Protein AF-A0A0A1UEY6-F1 (afdb_monomer_lite)

Organism: NCBI:txid370355

Foldseek 3Di:
DDDDDDDDDDDDDDDDDDDDDDDDDDDDDDDDDDDDDDPPPPVPPPDDPVVLVVLLVVCVVVVVSLVVLLVLCVDPDPVSNVSNVVSVVVSVVVVVVVVVVVVVVVVVVVVVVVVVVVVVD

pLDDT: mean 70.82, std 18.1, range [37.5, 95.0]

Radius of gyration: 39.44 Å; chains: 1; bounding box: 44×44×142 Å

Sequence (121 aa):
MAYTQVPVQMQTYAQPVQVVYQQPQMYTLQQQQMEVPQQQQAVKQNTSYFGTALLYFVGYIFPLIWMVQLFYIFSKDENTKLWGYRALSALLLYLVISFMTCYIVFQLDVEYCYTYLYSRN

Structure (mmCIF, N/CA/C/O backbone):
data_AF-A0A0A1UEY6-F1
#
_entry.id   AF-A0A0A1UEY6-F1
#
loop_
_atom_site.group_PDB
_atom_site.id
_atom_site.type_symbol
_atom_site.label_atom_id
_atom_site.label_alt_id
_atom_site.label_comp_id
_atom_site.label_asym_id
_atom_site.label_entity_id
_atom_site.label_seq_id
_atom_site.pdbx_PDB_ins_code
_atom_site.Cartn_x
_atom_site.Cartn_y
_atom_site.Cartn_z
_atom_site.occupancy
_atom_site.B_iso_or_equiv
_atom_site.auth_seq_id
_atom_site.auth_comp_id
_atom_site.auth_asym_id
_atom_site.auth_atom_id
_atom_site.pdbx_PDB_model_num
ATOM 1 N N . MET A 1 1 ? 18.091 22.184 102.664 1.00 48.72 1 MET A N 1
ATOM 2 C CA . MET A 1 1 ? 18.770 20.914 103.002 1.00 48.72 1 MET A CA 1
ATOM 3 C C . MET A 1 1 ? 18.053 19.835 102.196 1.00 48.72 1 MET A C 1
ATOM 5 O O . MET A 1 1 ? 16.932 19.501 102.529 1.00 48.72 1 MET A O 1
ATOM 9 N N . ALA A 1 2 ? 18.402 19.685 100.919 1.00 49.16 2 ALA A N 1
ATOM 10 C CA . ALA A 1 2 ? 19.391 18.728 100.411 1.00 49.16 2 ALA A CA 1
ATOM 11 C C . ALA A 1 2 ? 18.915 17.276 100.601 1.00 49.16 2 ALA A C 1
ATOM 13 O O . ALA A 1 2 ? 19.269 16.629 101.580 1.00 49.16 2 ALA A O 1
ATOM 14 N N . TYR A 1 3 ? 18.103 16.792 99.656 1.00 53.62 3 TYR A N 1
ATOM 15 C CA . TYR A 1 3 ? 17.869 15.362 99.472 1.00 53.62 3 TYR A CA 1
ATOM 16 C C . TYR A 1 3 ? 18.656 14.919 98.241 1.00 53.62 3 TYR A C 1
ATOM 18 O O . TYR A 1 3 ? 18.454 15.412 97.132 1.00 53.62 3 TYR A O 1
ATOM 26 N N . THR A 1 4 ? 19.617 14.049 98.512 1.00 66.50 4 THR A N 1
ATOM 27 C CA . THR A 1 4 ? 20.617 13.490 97.610 1.00 66.50 4 THR A CA 1
ATOM 28 C C . THR A 1 4 ? 19.983 12.439 96.701 1.00 66.50 4 THR A C 1
ATOM 30 O O . THR A 1 4 ? 19.339 11.509 97.182 1.00 66.50 4 THR A O 1
ATOM 33 N N . GLN A 1 5 ? 20.172 12.575 95.387 1.00 54.28 5 GLN A N 1
ATOM 34 C CA . GLN A 1 5 ? 19.806 11.558 94.400 1.00 54.28 5 GLN A CA 1
ATOM 35 C C . GLN A 1 5 ? 20.836 10.419 94.420 1.00 54.28 5 GLN A C 1
ATOM 37 O O . GLN A 1 5 ? 22.036 10.670 94.326 1.00 54.28 5 GLN A O 1
ATOM 42 N N . VAL A 1 6 ? 20.373 9.172 94.525 1.00 63.91 6 VAL A N 1
ATOM 43 C CA . VAL A 1 6 ? 21.201 7.962 94.394 1.00 63.91 6 VAL A CA 1
ATOM 44 C C . VAL A 1 6 ? 20.913 7.343 93.021 1.00 63.91 6 VAL A C 1
ATOM 46 O O . VAL A 1 6 ? 19.744 7.076 92.736 1.00 63.91 6 VAL A O 1
ATOM 49 N N . PRO A 1 7 ? 21.909 7.123 92.143 1.00 61.09 7 PRO A N 1
ATOM 50 C CA . PRO A 1 7 ? 21.657 6.507 90.846 1.00 61.09 7 PRO A CA 1
ATOM 51 C C . PRO A 1 7 ? 21.516 4.984 90.971 1.00 61.09 7 PRO A C 1
ATOM 53 O O . PRO A 1 7 ? 22.348 4.309 91.575 1.00 61.09 7 PRO A O 1
ATOM 56 N N . VAL A 1 8 ? 20.463 4.442 90.362 1.00 55.03 8 VAL A N 1
ATOM 57 C CA . VAL A 1 8 ? 20.230 3.000 90.222 1.00 55.03 8 VAL A CA 1
ATOM 58 C C . VAL A 1 8 ? 21.090 2.476 89.069 1.00 55.03 8 VAL A C 1
ATOM 60 O O . VAL A 1 8 ? 20.938 2.910 87.928 1.00 55.03 8 VAL A O 1
ATOM 63 N N . GLN A 1 9 ? 22.004 1.549 89.361 1.00 46.94 9 GLN A N 1
ATOM 64 C CA . GLN A 1 9 ? 22.762 0.810 88.350 1.00 46.94 9 GLN A CA 1
ATOM 65 C C . GLN A 1 9 ? 21.843 -0.189 87.640 1.00 46.94 9 GLN A C 1
ATOM 67 O O . GLN A 1 9 ? 21.256 -1.059 88.280 1.00 46.94 9 GLN A O 1
ATOM 72 N N . MET A 1 10 ? 21.744 -0.099 86.315 1.00 54.84 10 MET A N 1
ATOM 73 C CA . MET A 1 10 ? 21.111 -1.142 85.508 1.00 54.84 10 MET A CA 1
ATOM 74 C C . MET A 1 10 ? 22.164 -2.183 85.111 1.00 54.84 10 MET A C 1
ATOM 76 O O . MET A 1 10 ? 23.130 -1.867 84.419 1.00 54.84 10 MET A O 1
ATOM 80 N N . GLN A 1 11 ? 21.981 -3.426 85.559 1.00 52.06 11 GLN A N 1
ATOM 81 C CA . GLN A 1 11 ? 22.720 -4.589 85.067 1.00 52.06 11 GLN A CA 1
ATOM 82 C C . GLN A 1 11 ? 22.176 -4.998 83.694 1.00 52.06 11 GLN A C 1
ATOM 84 O O . GLN A 1 11 ? 21.045 -5.464 83.571 1.00 52.06 11 GLN A O 1
ATOM 89 N N . THR A 1 12 ? 22.998 -4.842 82.658 1.00 48.84 12 THR A N 1
ATOM 90 C CA . THR A 1 12 ? 22.725 -5.364 81.316 1.00 48.84 12 THR A CA 1
ATOM 91 C C . THR A 1 12 ? 23.068 -6.851 81.277 1.00 48.84 12 THR A C 1
ATOM 93 O O . THR A 1 12 ? 24.240 -7.222 81.303 1.00 48.84 12 THR A O 1
ATOM 96 N N . TYR A 1 13 ? 22.052 -7.707 81.188 1.00 52.22 13 TYR A N 1
ATOM 97 C CA . TYR A 1 13 ? 22.228 -9.124 80.875 1.00 52.22 13 TYR A CA 1
ATOM 98 C C . TYR A 1 13 ? 22.113 -9.321 79.359 1.00 52.22 13 TYR A C 1
ATOM 100 O O . TYR A 1 13 ? 21.077 -9.025 78.766 1.00 52.22 13 TYR A O 1
ATOM 108 N N . ALA A 1 14 ? 23.177 -9.816 78.725 1.00 52.44 14 ALA A N 1
ATOM 109 C CA . ALA A 1 14 ? 23.168 -10.221 77.322 1.00 52.44 14 ALA A CA 1
ATOM 110 C C . ALA A 1 14 ? 22.617 -11.653 77.199 1.00 52.44 14 ALA A C 1
ATOM 112 O O . ALA A 1 14 ? 23.167 -12.578 77.796 1.00 52.44 14 ALA A O 1
ATOM 113 N N . GLN A 1 15 ? 21.543 -11.844 76.430 1.00 46.66 15 GLN A N 1
ATOM 114 C CA . GLN A 1 15 ? 21.069 -13.175 76.033 1.00 46.66 15 GLN A CA 1
ATOM 115 C C . GLN A 1 15 ? 21.675 -13.586 74.678 1.00 46.66 15 GLN A C 1
ATOM 117 O O . GLN A 1 15 ? 21.849 -12.729 73.808 1.00 46.66 15 GLN A O 1
ATOM 122 N N . PRO A 1 16 ? 21.990 -14.878 74.467 1.00 52.59 16 PRO A N 1
ATOM 123 C CA . PRO A 1 16 ? 22.520 -15.360 73.198 1.00 52.59 16 PRO A CA 1
ATOM 124 C C . PRO A 1 16 ? 21.420 -15.513 72.138 1.00 52.59 16 PRO A C 1
ATOM 126 O O . PRO A 1 16 ? 20.353 -16.074 72.382 1.00 52.59 16 PRO A O 1
ATOM 129 N N . VAL A 1 17 ? 21.723 -15.031 70.935 1.00 51.72 17 VAL A N 1
ATOM 130 C CA . VAL A 1 17 ? 20.887 -15.120 69.734 1.00 51.72 17 VAL A CA 1
ATOM 131 C C . VAL A 1 17 ? 20.779 -16.578 69.280 1.00 51.72 17 VAL A C 1
ATOM 133 O O . VAL A 1 17 ? 21.791 -17.210 68.981 1.00 51.72 17 VAL A O 1
ATOM 136 N N . GLN A 1 18 ? 19.557 -17.109 69.184 1.00 42.47 18 GLN A N 1
ATOM 137 C CA . GLN A 1 18 ? 19.294 -18.363 68.478 1.00 42.47 18 GLN A CA 1
ATOM 138 C C . GLN A 1 18 ? 18.977 -18.075 67.010 1.00 42.47 18 GLN A C 1
ATOM 140 O O . GLN A 1 18 ? 18.053 -17.328 66.691 1.00 42.47 18 GLN A O 1
ATOM 145 N N . VAL A 1 19 ? 19.763 -18.670 66.114 1.00 55.53 19 VAL A N 1
ATOM 146 C CA . VAL A 1 19 ? 19.557 -18.594 64.666 1.00 55.53 19 VAL A CA 1
ATOM 147 C C . VAL A 1 19 ? 18.480 -19.610 64.287 1.00 55.53 19 VAL A C 1
ATOM 149 O O . VAL A 1 19 ? 18.713 -20.816 64.323 1.00 55.53 19 VAL A O 1
ATOM 152 N N . VAL A 1 20 ? 17.289 -19.120 63.948 1.00 46.25 20 VAL A N 1
ATOM 153 C CA . VAL A 1 20 ? 16.192 -19.931 63.405 1.00 46.25 20 VAL A CA 1
ATOM 154 C C . VAL A 1 20 ? 16.371 -20.016 61.890 1.00 46.25 20 VAL A C 1
ATOM 156 O O . VAL A 1 20 ? 16.349 -18.999 61.200 1.00 46.25 20 VAL A O 1
ATOM 159 N N . TYR A 1 21 ? 16.554 -21.227 61.362 1.00 50.34 21 TYR A N 1
ATOM 160 C CA . TYR A 1 21 ? 16.542 -21.469 59.920 1.00 50.34 21 TYR A CA 1
ATOM 161 C C . TYR A 1 21 ? 15.123 -21.256 59.381 1.00 50.34 21 TYR A C 1
ATOM 163 O O . TYR A 1 21 ? 14.204 -22.009 59.701 1.00 50.34 21 TYR A O 1
ATOM 171 N N . GLN A 1 22 ? 14.944 -20.227 58.556 1.00 48.22 22 GLN A N 1
ATOM 172 C CA . GLN A 1 22 ? 13.690 -19.952 57.867 1.00 48.22 22 GLN A CA 1
ATOM 173 C C . GLN A 1 22 ? 13.591 -20.859 56.631 1.00 48.22 22 GLN A C 1
ATOM 175 O O . GLN A 1 22 ? 14.283 -20.657 55.635 1.00 48.22 22 GLN A O 1
ATOM 180 N N . GLN A 1 23 ? 12.748 -21.891 56.701 1.00 52.03 23 GLN A N 1
ATOM 181 C CA . GLN A 1 23 ? 12.333 -22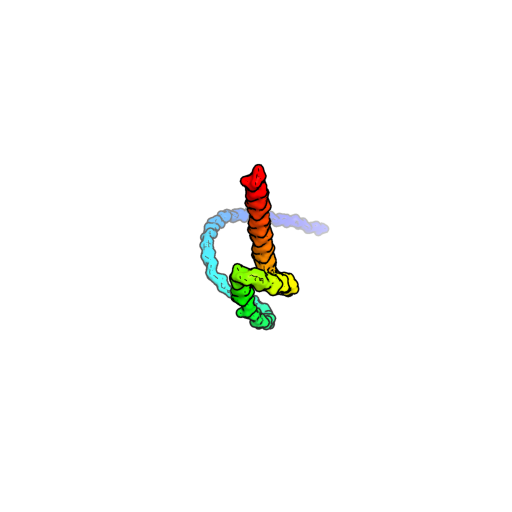.653 55.521 1.00 52.03 23 GLN A CA 1
ATOM 182 C C . GLN A 1 23 ? 11.443 -21.769 54.625 1.00 52.03 23 GLN A C 1
ATOM 184 O O . GLN A 1 23 ? 10.543 -21.107 55.151 1.00 52.03 23 GLN A O 1
ATOM 189 N N . PRO A 1 24 ? 11.627 -21.762 53.291 1.00 51.47 24 PRO A N 1
ATOM 190 C CA . PRO A 1 24 ? 10.718 -21.067 52.386 1.00 51.47 24 PRO A CA 1
ATOM 191 C C . PRO A 1 24 ? 9.341 -21.737 52.424 1.00 51.47 24 PRO A C 1
ATOM 193 O O . PRO A 1 24 ? 9.182 -22.891 52.027 1.00 51.47 24 PRO A O 1
ATOM 196 N N . GLN A 1 25 ? 8.345 -21.014 52.930 1.00 45.81 25 GLN A N 1
ATOM 197 C CA . GLN A 1 25 ? 6.955 -21.450 52.927 1.00 45.81 25 GLN A CA 1
ATOM 198 C C . GLN A 1 25 ? 6.379 -21.260 51.520 1.00 45.81 25 GLN A C 1
ATOM 200 O O . GLN A 1 25 ? 6.460 -20.174 50.946 1.00 45.81 25 GLN A O 1
ATOM 205 N N . MET A 1 26 ? 5.808 -22.331 50.961 1.00 37.50 26 MET A N 1
ATOM 206 C CA . MET A 1 26 ? 4.981 -22.258 49.760 1.00 37.50 26 MET A CA 1
ATOM 207 C C . MET A 1 26 ? 3.792 -21.332 50.022 1.00 37.50 26 MET A C 1
ATOM 209 O O . MET A 1 26 ? 2.982 -21.589 50.910 1.00 37.50 26 MET A O 1
ATOM 213 N N . TYR A 1 27 ? 3.678 -20.265 49.236 1.00 51.72 27 TYR A N 1
ATOM 214 C CA . TYR A 1 27 ? 2.520 -19.385 49.281 1.00 51.72 27 TYR A CA 1
ATOM 215 C C . TYR A 1 27 ? 1.345 -20.032 48.551 1.00 51.72 27 TYR A C 1
ATOM 217 O O . TYR A 1 27 ? 1.309 -20.100 47.324 1.00 51.72 27 TYR A O 1
ATOM 225 N N . THR A 1 28 ? 0.348 -20.434 49.328 1.00 47.41 28 THR A N 1
ATOM 226 C CA . THR A 1 28 ? -1.035 -20.586 48.877 1.00 47.41 28 THR A CA 1
ATOM 227 C C . THR A 1 28 ? -1.939 -19.916 49.906 1.00 47.41 28 THR A C 1
ATOM 229 O O . THR A 1 28 ? -2.089 -20.467 50.988 1.00 47.41 28 THR A O 1
ATOM 232 N N . LEU A 1 29 ? -2.507 -18.743 49.595 1.00 44.88 29 LEU A N 1
ATOM 233 C CA . LEU A 1 29 ? -3.813 -18.242 50.082 1.00 44.88 29 LEU A CA 1
ATOM 234 C C . LEU A 1 29 ? -4.067 -16.848 49.464 1.00 44.88 29 LEU A C 1
ATOM 236 O O . LEU A 1 29 ? -3.206 -15.981 49.547 1.00 44.88 29 LEU A O 1
ATOM 240 N N . GLN A 1 30 ? -5.069 -16.642 48.606 1.00 40.12 30 GLN A N 1
ATOM 241 C CA . GLN A 1 30 ? -6.521 -16.511 48.829 1.00 40.12 30 GLN A CA 1
ATOM 242 C C . GLN A 1 30 ? -6.959 -15.147 49.415 1.00 40.12 30 GLN A C 1
ATOM 244 O O . GLN A 1 30 ? -6.703 -14.832 50.567 1.00 40.12 30 GLN A O 1
ATOM 249 N N . GLN A 1 31 ? -7.665 -14.398 48.554 1.00 48.66 31 GLN A N 1
ATOM 250 C CA . GLN A 1 31 ? -8.713 -13.394 48.799 1.00 48.66 31 GLN A CA 1
ATOM 251 C C . GLN A 1 31 ? -8.464 -12.284 49.831 1.00 48.66 31 GLN A C 1
ATOM 253 O O . GLN A 1 31 ? -8.752 -12.425 51.014 1.00 48.66 31 GLN A O 1
ATOM 258 N N . GLN A 1 32 ? -8.151 -11.093 49.314 1.00 43.59 32 GLN A N 1
ATOM 259 C CA . GLN A 1 32 ? -8.567 -9.845 49.945 1.00 43.59 32 GLN A CA 1
ATOM 260 C C . GLN A 1 32 ? -9.527 -9.120 49.000 1.00 43.59 32 GLN A C 1
ATOM 262 O O . GLN A 1 32 ? -9.151 -8.541 47.983 1.00 43.59 32 GLN A O 1
ATOM 267 N N . GLN A 1 33 ? -10.805 -9.263 49.333 1.00 47.38 33 GLN A N 1
ATOM 268 C CA . GLN A 1 33 ? -11.934 -8.542 48.775 1.00 47.38 33 GLN A CA 1
ATOM 269 C C . GLN A 1 33 ? -11.750 -7.053 49.093 1.00 47.38 33 GLN A C 1
ATOM 271 O O . GLN A 1 33 ? -11.931 -6.629 50.231 1.00 47.38 33 GLN A O 1
ATOM 276 N N . MET A 1 34 ? -11.352 -6.27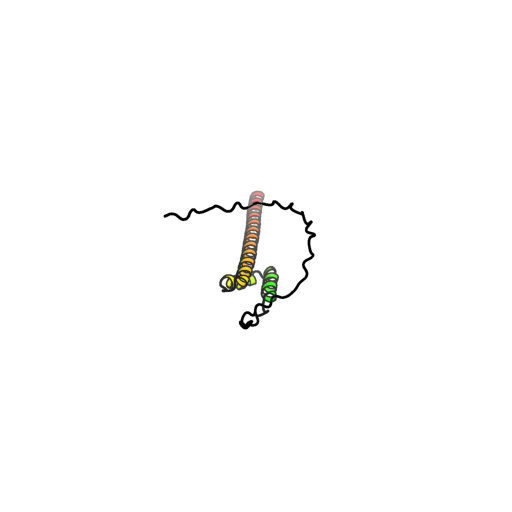2 48.089 1.00 51.12 34 MET A N 1
ATOM 277 C CA . MET A 1 34 ? -11.478 -4.819 48.115 1.00 51.12 34 MET A CA 1
ATOM 278 C C . MET A 1 34 ? -12.637 -4.454 47.194 1.00 51.12 34 MET A C 1
ATOM 280 O O . MET A 1 34 ? -12.561 -4.570 45.972 1.00 51.12 34 MET A O 1
ATOM 284 N N . GLU A 1 35 ? -13.744 -4.105 47.833 1.00 51.31 35 GLU A N 1
ATOM 285 C CA . GLU A 1 35 ? -14.962 -3.592 47.232 1.00 51.31 35 GLU A CA 1
ATOM 286 C C . GLU A 1 35 ? -14.644 -2.252 46.554 1.00 51.31 35 GLU A C 1
ATOM 288 O O . GLU A 1 35 ? -14.389 -1.247 47.214 1.00 51.31 35 GLU A O 1
ATOM 293 N N . VAL A 1 36 ? -14.595 -2.255 45.220 1.00 49.25 36 VAL A N 1
ATOM 294 C CA . VAL A 1 36 ? -14.555 -1.038 44.404 1.00 49.25 36 VAL A CA 1
ATOM 295 C C . VAL A 1 36 ? -15.921 -0.917 43.735 1.00 49.25 36 VAL A C 1
ATOM 297 O O . VAL A 1 36 ? -16.391 -1.900 43.152 1.00 49.25 36 VAL A O 1
ATOM 300 N N . PRO A 1 37 ? -16.588 0.246 43.837 1.00 42.66 37 PRO A N 1
ATOM 301 C CA . PRO A 1 37 ? -17.934 0.425 43.332 1.00 42.66 37 PRO A CA 1
ATOM 302 C C . PRO A 1 37 ? -17.997 0.098 41.845 1.00 42.66 37 PRO A C 1
ATOM 304 O O . PRO A 1 37 ? -17.144 0.492 41.050 1.00 42.66 37 PRO A O 1
ATOM 307 N N . GLN A 1 38 ? -19.055 -0.635 41.526 1.00 47.97 38 GLN A N 1
ATOM 308 C CA . GLN A 1 38 ? -19.587 -0.987 40.224 1.00 47.97 38 GLN A CA 1
ATOM 309 C C . GLN A 1 38 ? -19.603 0.225 39.269 1.00 47.97 38 GLN A C 1
ATOM 311 O O . GLN A 1 38 ? -20.641 0.837 39.030 1.00 47.97 38 GLN A O 1
ATOM 316 N N . GLN A 1 39 ? -18.463 0.574 38.672 1.00 45.97 39 GLN A N 1
ATOM 317 C CA . GLN A 1 39 ? -18.487 1.233 37.377 1.00 45.97 39 GLN A CA 1
ATOM 318 C C . GLN A 1 39 ? -18.953 0.162 36.416 1.00 45.97 39 GLN A C 1
ATOM 320 O O . GLN A 1 39 ? -18.232 -0.800 36.155 1.00 45.97 39 GLN A O 1
ATOM 325 N N . GLN A 1 40 ? -20.204 0.308 35.982 1.00 48.88 40 GLN A N 1
ATOM 326 C CA . GLN A 1 40 ? -20.774 -0.393 34.847 1.00 48.88 40 GLN A CA 1
ATOM 327 C C . GLN A 1 40 ? -19.651 -0.688 33.858 1.00 48.88 40 GLN A C 1
ATOM 329 O O . GLN A 1 40 ? -19.111 0.217 33.219 1.00 48.88 40 GLN A O 1
ATOM 334 N N . GLN A 1 41 ? -19.284 -1.967 33.758 1.00 47.22 41 GLN A N 1
ATOM 335 C CA . GLN A 1 41 ? -18.727 -2.491 32.532 1.00 47.22 41 GLN A CA 1
ATOM 336 C C . GLN A 1 41 ? -19.779 -2.161 31.480 1.00 47.22 41 GLN A C 1
ATOM 338 O O . GLN A 1 41 ? -20.713 -2.925 31.245 1.00 47.22 41 GLN A O 1
ATOM 343 N N . ALA A 1 42 ? -19.651 -0.981 30.870 1.00 49.62 42 ALA A N 1
ATOM 344 C CA . ALA A 1 42 ? -20.048 -0.801 29.499 1.00 49.62 42 ALA A CA 1
ATOM 345 C C . ALA A 1 42 ? -19.402 -1.990 28.810 1.00 49.62 42 ALA A C 1
ATOM 347 O O . ALA A 1 42 ? -18.173 -2.094 28.797 1.00 49.62 42 ALA A O 1
ATOM 348 N N . VAL A 1 43 ? -20.242 -2.950 28.429 1.00 48.12 43 VAL A N 1
ATOM 349 C CA . VAL A 1 43 ? -19.895 -4.132 27.657 1.00 48.12 43 VAL A CA 1
ATOM 350 C C . VAL A 1 43 ? -18.880 -3.657 26.633 1.00 48.12 43 VAL A C 1
ATOM 352 O O . VAL A 1 43 ? -19.239 -2.948 25.695 1.00 48.12 43 VAL A O 1
ATOM 355 N N . LYS A 1 44 ? -17.591 -3.912 26.901 1.00 45.69 44 LYS A N 1
ATOM 356 C CA . LYS A 1 44 ? -16.506 -3.430 26.059 1.00 45.69 44 LYS A CA 1
ATOM 357 C C . LYS A 1 44 ? -16.681 -4.250 24.805 1.00 45.69 44 LYS A C 1
ATOM 359 O O . LYS A 1 44 ? -16.397 -5.445 24.807 1.00 45.69 44 LYS A O 1
ATOM 364 N N . GLN A 1 45 ? -17.328 -3.615 23.836 1.00 45.03 45 GLN A N 1
ATOM 365 C CA . GLN A 1 45 ? -17.818 -4.177 22.597 1.00 45.03 45 GLN A CA 1
ATOM 366 C C . GLN A 1 45 ? -16.761 -5.144 22.076 1.00 45.03 45 GLN A C 1
ATOM 368 O O . GLN A 1 45 ? -15.681 -4.743 21.644 1.00 45.03 45 GLN A O 1
ATOM 373 N N . ASN A 1 46 ? -17.049 -6.437 22.188 1.00 47.38 46 ASN A N 1
ATOM 374 C CA . ASN A 1 46 ? -16.199 -7.509 21.692 1.00 47.38 46 ASN A CA 1
ATOM 375 C C . ASN A 1 46 ? -16.382 -7.599 20.168 1.00 47.38 46 ASN A C 1
ATOM 377 O O . ASN A 1 46 ? -16.719 -8.637 19.607 1.00 47.38 46 ASN A O 1
ATOM 381 N N . THR A 1 47 ? -16.288 -6.451 19.500 1.00 51.41 47 THR A N 1
ATOM 382 C CA . THR A 1 47 ? -16.669 -6.258 18.110 1.00 51.41 47 THR A CA 1
ATOM 383 C C . THR A 1 47 ? -15.541 -5.536 17.398 1.00 51.41 47 THR A C 1
ATOM 385 O O . THR A 1 47 ? -15.214 -4.398 17.716 1.00 51.41 47 THR A O 1
ATOM 388 N N . SER A 1 48 ? -15.010 -6.213 16.380 1.00 56.09 48 SER A N 1
ATOM 389 C CA . SER A 1 48 ? -14.209 -5.649 15.288 1.00 56.09 48 SER A CA 1
ATOM 390 C C . SER A 1 48 ? -12.676 -5.672 15.383 1.00 56.09 48 SER A C 1
ATOM 392 O O . SER A 1 48 ? -12.021 -4.958 14.632 1.00 56.09 48 SER A O 1
ATOM 394 N N . TYR A 1 49 ? -12.056 -6.555 16.173 1.00 64.38 49 TYR A N 1
ATOM 395 C CA . TYR A 1 49 ? -10.638 -6.895 15.922 1.00 64.38 49 TYR A CA 1
ATOM 396 C C . TYR A 1 49 ? -10.493 -7.863 14.743 1.00 64.38 49 TYR A C 1
ATOM 398 O O . TYR A 1 49 ? -9.628 -7.685 13.889 1.00 64.38 49 TYR A O 1
ATOM 406 N N . PHE A 1 50 ? -11.392 -8.848 14.656 1.00 77.81 50 PHE A N 1
ATOM 407 C CA . PHE A 1 50 ? -11.408 -9.813 13.558 1.00 77.81 50 PHE A CA 1
ATOM 408 C C . PHE A 1 50 ? -11.695 -9.141 12.209 1.00 77.81 50 PHE A C 1
ATOM 410 O O . PHE A 1 50 ? -11.012 -9.421 11.232 1.00 77.81 50 PHE A O 1
ATOM 417 N N . GLY A 1 51 ? -12.644 -8.197 12.168 1.00 78.38 51 GLY A N 1
ATOM 418 C CA . GLY A 1 51 ? -12.981 -7.454 10.949 1.00 78.38 51 GLY A CA 1
ATOM 419 C C . GLY A 1 51 ? -11.805 -6.637 10.410 1.00 78.38 51 GLY A C 1
ATOM 420 O O . GLY A 1 51 ? -11.479 -6.735 9.232 1.00 78.38 51 GLY A O 1
ATOM 421 N N . THR A 1 52 ? -11.109 -5.896 11.275 1.00 75.62 52 THR A N 1
ATOM 422 C CA . THR A 1 52 ? -9.941 -5.093 10.877 1.00 75.62 52 THR A CA 1
ATOM 423 C C . THR A 1 52 ? -8.766 -5.966 10.433 1.00 75.62 52 THR A C 1
ATOM 425 O O . THR A 1 52 ? -8.120 -5.659 9.432 1.00 75.62 52 THR A O 1
ATOM 428 N N . ALA A 1 53 ? -8.523 -7.089 11.118 1.00 79.00 53 ALA A N 1
ATOM 429 C CA . ALA A 1 53 ? -7.501 -8.055 10.719 1.00 79.00 53 ALA A CA 1
ATOM 430 C C . ALA A 1 53 ? -7.822 -8.716 9.367 1.00 79.00 53 ALA A C 1
ATOM 432 O O . ALA A 1 53 ? -6.940 -8.847 8.519 1.00 79.00 53 ALA A O 1
ATOM 433 N N . LEU A 1 54 ? -9.087 -9.082 9.137 1.00 82.19 54 LEU A N 1
ATOM 434 C CA . LEU A 1 54 ? -9.542 -9.659 7.873 1.00 82.19 54 LEU A CA 1
ATOM 435 C C . LEU A 1 54 ? -9.419 -8.646 6.729 1.00 82.19 54 LEU A C 1
ATOM 437 O O . LEU A 1 54 ? -8.865 -8.973 5.686 1.00 82.19 54 LEU A O 1
ATOM 441 N N . LEU A 1 55 ? -9.845 -7.398 6.940 1.00 80.94 55 LEU A N 1
ATOM 442 C CA . LEU A 1 55 ? -9.677 -6.319 5.961 1.00 80.94 55 LEU A CA 1
ATOM 443 C C . LEU A 1 55 ? -8.196 -6.063 5.636 1.00 80.94 55 LEU A C 1
ATOM 445 O O . LEU A 1 55 ? -7.866 -5.793 4.486 1.00 80.94 55 LEU A O 1
ATOM 449 N N . TYR A 1 56 ? -7.299 -6.188 6.621 1.00 80.88 56 TYR A N 1
ATOM 450 C CA . TYR A 1 56 ? -5.857 -6.075 6.391 1.00 80.88 56 TYR A CA 1
ATOM 451 C C . TYR A 1 56 ? -5.331 -7.221 5.510 1.00 80.88 56 TYR A C 1
ATOM 453 O O . TYR A 1 56 ? -4.561 -6.967 4.587 1.00 80.88 56 TYR A O 1
ATOM 461 N N . PHE A 1 57 ? -5.794 -8.457 5.739 1.00 82.06 57 PHE A N 1
ATOM 462 C CA . PHE A 1 57 ? -5.469 -9.617 4.898 1.00 82.06 57 PHE A CA 1
ATOM 463 C C . PHE A 1 57 ? -5.998 -9.475 3.468 1.00 82.06 57 PHE A C 1
ATOM 465 O O . PHE A 1 57 ? -5.263 -9.712 2.512 1.00 82.06 57 PHE A O 1
ATOM 472 N N . VAL A 1 58 ? -7.252 -9.044 3.307 1.00 84.12 58 VAL A N 1
ATOM 473 C CA . VAL A 1 58 ? -7.846 -8.791 1.983 1.00 84.12 58 VAL A CA 1
ATOM 474 C C . VAL A 1 58 ? -7.115 -7.647 1.266 1.00 84.12 58 VAL A C 1
ATOM 476 O O . VAL A 1 58 ? -7.009 -7.663 0.040 1.00 84.12 58 VAL A O 1
ATOM 479 N N . GLY A 1 59 ? -6.526 -6.709 2.013 1.00 77.94 59 GLY A N 1
ATOM 480 C CA . GLY A 1 59 ? -5.680 -5.642 1.479 1.00 77.94 59 GLY A CA 1
ATOM 481 C C . GLY A 1 59 ? -4.468 -6.125 0.673 1.00 77.94 59 GLY A C 1
ATOM 482 O O . GLY A 1 59 ? -4.039 -5.419 -0.231 1.00 77.94 59 GLY A O 1
ATOM 483 N N . TYR A 1 60 ? -3.971 -7.348 0.894 1.00 79.44 60 TYR A N 1
ATOM 484 C CA . TYR A 1 60 ? -2.915 -7.923 0.046 1.00 79.44 60 TYR A CA 1
ATOM 485 C C . TYR A 1 60 ? -3.396 -8.289 -1.363 1.00 79.44 60 TYR A C 1
ATOM 487 O O . TYR A 1 60 ? -2.597 -8.306 -2.294 1.00 79.44 60 TYR A O 1
ATOM 495 N N . ILE A 1 61 ? -4.689 -8.584 -1.525 1.00 80.81 61 ILE A N 1
ATOM 496 C CA . ILE A 1 61 ? -5.313 -8.859 -2.827 1.00 80.81 61 ILE A CA 1
ATOM 497 C C . ILE A 1 61 ? -5.758 -7.539 -3.469 1.00 80.81 61 ILE A C 1
ATOM 499 O O . ILE A 1 61 ? -5.572 -7.325 -4.664 1.00 80.81 61 ILE A O 1
ATOM 503 N N . PHE A 1 62 ? -6.322 -6.637 -2.660 1.00 83.88 62 PHE A N 1
ATOM 504 C CA . PHE A 1 62 ? -6.815 -5.331 -3.087 1.00 83.88 62 PHE A CA 1
ATOM 505 C C . PHE A 1 62 ? -6.165 -4.211 -2.261 1.00 83.88 62 PHE A C 1
ATOM 507 O O . PHE A 1 62 ? -6.755 -3.764 -1.272 1.00 83.88 62 PHE A O 1
ATOM 514 N N . PRO A 1 63 ? -4.997 -3.687 -2.679 1.00 76.69 63 PRO A N 1
ATOM 515 C CA . PRO A 1 63 ? -4.256 -2.668 -1.922 1.00 76.69 63 PRO A CA 1
ATOM 516 C C . PRO A 1 63 ? -5.035 -1.360 -1.705 1.00 76.69 63 PRO A C 1
ATOM 518 O O . PRO A 1 63 ? -4.740 -0.603 -0.782 1.00 76.69 63 PRO A O 1
ATOM 521 N N . LEU A 1 64 ? -6.094 -1.114 -2.488 1.00 79.44 64 LEU A N 1
ATOM 522 C CA . LEU A 1 64 ? -7.020 0.008 -2.293 1.00 79.44 64 LEU A CA 1
ATOM 523 C C . LEU A 1 64 ? -7.768 -0.048 -0.950 1.00 79.44 64 LEU A C 1
ATOM 525 O O . LEU A 1 64 ? -8.149 0.995 -0.424 1.00 79.44 64 LEU A O 1
ATOM 529 N N . ILE A 1 65 ? -7.951 -1.230 -0.355 1.00 83.75 65 ILE A N 1
ATOM 530 C CA . ILE A 1 65 ? -8.625 -1.376 0.946 1.00 83.75 65 ILE A CA 1
ATOM 531 C C . ILE A 1 65 ? -7.801 -0.746 2.076 1.00 83.75 65 ILE A C 1
ATOM 533 O O . ILE A 1 65 ? -8.376 -0.193 3.018 1.00 83.75 65 ILE A O 1
ATOM 537 N N . TRP A 1 66 ? -6.468 -0.737 1.969 1.00 82.88 66 TRP A N 1
ATOM 538 C CA . TRP A 1 66 ? -5.618 -0.064 2.953 1.00 82.88 66 TRP A CA 1
ATOM 539 C C . TRP A 1 66 ? -5.865 1.451 2.994 1.00 82.88 66 TRP A C 1
ATOM 541 O O . TRP A 1 66 ? -5.759 2.033 4.069 1.00 82.88 66 TRP A O 1
ATOM 551 N N . MET A 1 67 ? -6.316 2.082 1.898 1.00 81.44 67 MET A N 1
ATOM 552 C CA . MET A 1 67 ? -6.697 3.507 1.892 1.00 81.44 67 MET A CA 1
ATOM 553 C C . MET A 1 67 ? -7.883 3.798 2.817 1.00 81.44 67 MET A C 1
ATOM 555 O O . MET A 1 67 ? -7.919 4.837 3.470 1.00 81.44 67 MET A O 1
ATOM 559 N N . VAL A 1 68 ? -8.837 2.870 2.926 1.00 79.94 68 VAL A N 1
ATOM 560 C CA . VAL A 1 68 ? -9.964 2.997 3.864 1.00 79.94 68 VAL A CA 1
ATOM 561 C C . VAL A 1 68 ? -9.479 2.819 5.308 1.00 79.94 68 VAL A C 1
ATOM 563 O O . VAL A 1 68 ? -9.927 3.528 6.206 1.00 79.94 68 VAL A O 1
ATOM 566 N N . GLN A 1 69 ? -8.502 1.935 5.534 1.00 80.50 69 GLN A N 1
ATOM 567 C CA . GLN A 1 69 ? -7.897 1.726 6.855 1.00 80.50 69 GLN A CA 1
ATOM 568 C C . GLN A 1 69 ? -7.014 2.890 7.318 1.00 80.50 69 GLN A C 1
ATOM 570 O O . GLN A 1 69 ? -6.838 3.069 8.521 1.00 80.50 69 GLN A O 1
ATOM 575 N N . LEU A 1 70 ? -6.507 3.730 6.411 1.00 81.25 70 LEU A N 1
ATOM 576 C CA . LEU A 1 70 ? -5.771 4.944 6.784 1.00 81.25 70 LEU A CA 1
ATOM 577 C C . LEU A 1 70 ? -6.623 5.915 7.609 1.00 81.25 70 LEU A C 1
ATOM 579 O O . LEU A 1 70 ? -6.099 6.588 8.497 1.00 81.25 70 LEU A O 1
ATOM 583 N N . PHE A 1 71 ? -7.942 5.945 7.401 1.00 80.38 71 PHE A N 1
ATOM 584 C CA . PHE A 1 71 ? -8.837 6.782 8.204 1.00 80.38 71 PHE A CA 1
ATOM 585 C C . PHE A 1 71 ? -8.886 6.355 9.680 1.00 80.38 71 PHE A C 1
ATOM 587 O O . PHE A 1 71 ? -9.185 7.176 10.551 1.00 80.38 71 PHE A O 1
ATOM 59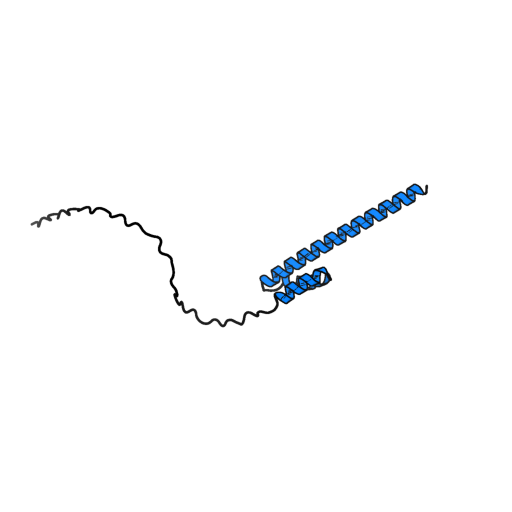4 N N . TYR A 1 72 ? -8.506 5.113 9.999 1.00 78.94 72 TYR A N 1
ATOM 595 C CA . TYR A 1 72 ? -8.405 4.629 11.377 1.00 78.94 72 TYR A CA 1
ATOM 596 C C . TYR A 1 72 ? -7.280 5.300 12.179 1.00 78.94 72 TYR A C 1
ATOM 598 O O . TYR A 1 72 ? -7.339 5.304 13.407 1.00 78.94 72 TYR A O 1
ATOM 606 N N . ILE A 1 73 ? -6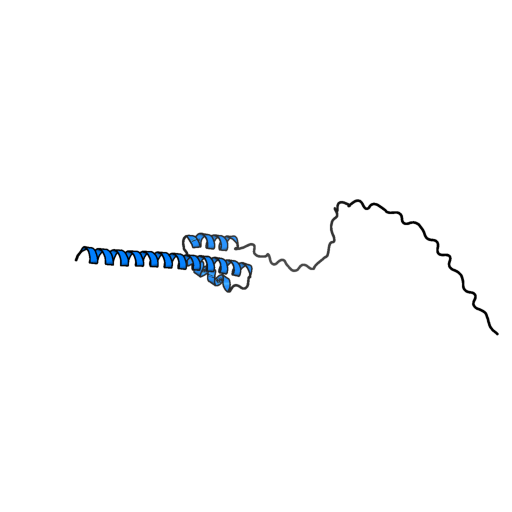.321 5.966 11.524 1.00 77.50 73 ILE A N 1
ATOM 607 C CA . ILE A 1 73 ? -5.277 6.769 12.191 1.00 77.50 73 ILE A CA 1
ATOM 608 C C . ILE A 1 73 ? -5.887 7.971 12.936 1.00 77.50 73 ILE A C 1
ATOM 610 O O . ILE A 1 73 ? -5.381 8.390 13.978 1.00 77.50 73 ILE A O 1
ATOM 614 N N . PHE A 1 74 ? -7.016 8.494 12.451 1.00 80.81 74 PHE A N 1
ATOM 615 C CA . PHE A 1 74 ? -7.728 9.607 13.085 1.00 80.81 74 PHE A CA 1
ATOM 616 C C . PHE A 1 74 ? -8.718 9.159 14.170 1.00 80.81 74 PHE A C 1
ATOM 618 O O . PHE A 1 74 ? -9.354 9.998 14.808 1.00 80.81 74 PHE A O 1
ATOM 625 N N . SER A 1 75 ? -8.860 7.850 14.406 1.00 77.56 75 SER A N 1
ATOM 626 C CA . SER A 1 75 ? -9.743 7.335 15.457 1.00 77.56 75 SER A CA 1
ATOM 627 C C . SER A 1 75 ? -9.207 7.673 16.848 1.00 77.56 75 SER A C 1
ATOM 629 O O . SER A 1 75 ? -8.001 7.763 17.049 1.00 77.56 75 SER A O 1
ATOM 631 N N . LYS A 1 76 ? -10.095 7.857 17.832 1.00 73.06 76 LYS A N 1
ATOM 632 C CA . LYS A 1 76 ? -9.700 8.159 19.222 1.00 73.06 76 LYS A CA 1
ATOM 633 C C . LYS A 1 76 ? -9.078 6.960 19.949 1.00 73.06 76 LYS A C 1
ATOM 635 O O . LYS A 1 76 ? -8.299 7.167 20.871 1.00 73.06 76 LYS A O 1
ATOM 640 N N . ASP A 1 77 ? -9.369 5.740 19.503 1.00 82.69 77 ASP A N 1
ATOM 641 C CA . ASP A 1 77 ? -8.863 4.511 20.114 1.00 82.69 77 ASP A CA 1
ATOM 642 C C . ASP A 1 77 ? -7.428 4.190 19.679 1.00 82.69 77 ASP A C 1
ATOM 644 O O . ASP A 1 77 ? -7.149 3.998 18.493 1.00 82.69 77 ASP A O 1
ATOM 648 N N . GLU A 1 78 ? -6.520 4.052 20.646 1.00 80.88 78 GLU A N 1
ATOM 649 C CA . GLU A 1 78 ? -5.100 3.753 20.402 1.00 80.88 78 GLU A CA 1
ATOM 650 C C . GLU A 1 78 ? -4.888 2.431 19.650 1.00 80.88 78 GLU A C 1
ATOM 652 O O . GLU A 1 78 ? -4.076 2.356 18.726 1.00 80.88 78 GLU A O 1
ATOM 657 N N . ASN A 1 79 ? -5.676 1.401 19.975 1.00 79.69 79 ASN A N 1
ATOM 658 C CA . ASN A 1 79 ? -5.614 0.112 19.284 1.00 79.69 79 ASN A CA 1
ATOM 659 C C . ASN A 1 79 ? -5.993 0.244 17.803 1.00 79.69 79 ASN A C 1
ATOM 661 O O . ASN A 1 79 ? -5.351 -0.354 16.943 1.00 79.69 79 ASN A O 1
ATOM 665 N N . THR A 1 80 ? -7.011 1.046 17.496 1.00 79.31 80 THR A N 1
ATOM 666 C CA . THR A 1 80 ? -7.4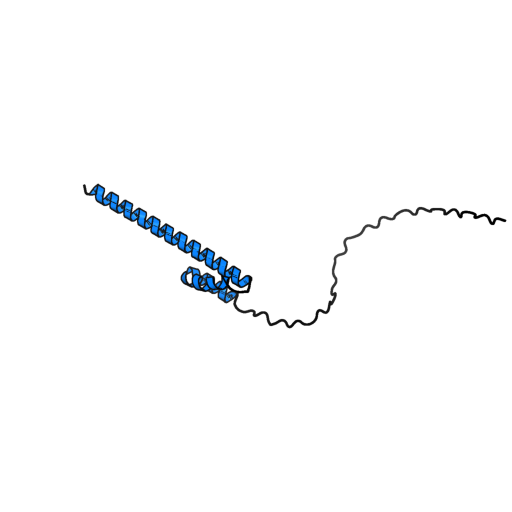89 1.287 16.128 1.00 79.31 80 THR A CA 1
ATOM 667 C C . THR A 1 80 ? -6.465 2.087 15.320 1.00 79.31 80 THR A C 1
ATOM 669 O O . THR A 1 80 ? -6.213 1.765 14.157 1.00 79.31 80 THR A O 1
ATOM 672 N N . LYS A 1 81 ? -5.776 3.045 15.956 1.00 83.00 81 LYS A N 1
ATOM 673 C CA . LYS A 1 81 ? -4.656 3.771 15.336 1.00 83.00 81 LYS A CA 1
ATOM 674 C C . LYS A 1 81 ? -3.513 2.845 14.927 1.00 83.00 81 LYS A C 1
ATOM 676 O O . LYS A 1 81 ? -2.977 2.994 13.831 1.00 83.00 81 LYS A O 1
ATOM 681 N N . LEU A 1 82 ? -3.156 1.871 15.771 1.00 84.12 82 LEU A N 1
ATOM 682 C CA . LEU A 1 82 ? -2.075 0.922 15.476 1.00 84.12 82 LEU A CA 1
ATOM 683 C C . LEU A 1 82 ? -2.347 0.118 14.194 1.00 84.12 82 LEU A C 1
ATOM 685 O O . LEU A 1 82 ? -1.436 -0.103 13.395 1.00 84.12 82 LEU A O 1
ATOM 689 N N . TRP A 1 83 ? -3.601 -0.280 13.967 1.00 82.06 83 TRP A N 1
ATOM 690 C CA . TRP A 1 83 ? -4.005 -0.944 12.725 1.00 82.06 83 TRP A CA 1
ATOM 691 C C . TRP A 1 83 ? -3.878 -0.028 11.506 1.00 82.06 83 TRP A C 1
ATOM 693 O O . TRP A 1 83 ? -3.384 -0.472 10.471 1.00 82.06 83 TRP A O 1
ATOM 703 N N . GLY A 1 84 ? -4.237 1.251 11.645 1.00 83.88 84 GLY A N 1
ATOM 704 C CA . GLY A 1 84 ? -4.028 2.254 10.600 1.00 83.88 84 GLY A CA 1
ATOM 705 C C . GLY A 1 84 ? -2.550 2.421 10.226 1.00 83.88 84 GLY A C 1
ATOM 706 O O . GLY A 1 84 ? -2.216 2.430 9.043 1.00 83.88 84 GLY A O 1
ATOM 707 N N . TYR A 1 85 ? -1.643 2.460 11.210 1.00 85.19 85 TYR A N 1
ATOM 708 C CA . TYR A 1 85 ? -0.197 2.528 10.945 1.00 85.19 85 TYR A CA 1
ATOM 709 C C . TYR A 1 85 ? 0.350 1.273 10.250 1.00 85.19 85 TYR A C 1
ATOM 711 O O . TYR A 1 85 ? 1.207 1.392 9.375 1.00 85.19 85 TYR A O 1
ATOM 719 N N . ARG A 1 86 ? -0.153 0.079 10.594 1.00 85.94 86 ARG A N 1
ATOM 720 C CA . ARG A 1 86 ? 0.212 -1.170 9.898 1.00 85.94 86 ARG A CA 1
ATOM 721 C C . ARG A 1 86 ? -0.265 -1.180 8.445 1.00 85.94 86 ARG A C 1
ATOM 723 O O . ARG A 1 86 ? 0.478 -1.595 7.563 1.00 85.94 86 ARG A O 1
ATOM 730 N N . ALA A 1 87 ? -1.481 -0.705 8.185 1.00 86.06 87 ALA A N 1
ATOM 731 C CA . ALA A 1 87 ? -1.998 -0.563 6.824 1.00 86.06 87 ALA A CA 1
ATOM 732 C C . ALA A 1 87 ? -1.191 0.465 6.013 1.00 86.06 87 ALA A C 1
ATOM 734 O O . ALA A 1 87 ? -0.877 0.227 4.847 1.00 86.06 87 ALA A O 1
ATOM 735 N N . LEU A 1 88 ? -0.794 1.576 6.645 1.00 87.94 88 LEU A N 1
ATOM 736 C CA . LEU A 1 88 ? 0.039 2.607 6.024 1.00 87.94 88 LEU A CA 1
ATOM 737 C C . LEU A 1 88 ? 1.403 2.060 5.598 1.00 87.94 88 LEU A C 1
ATOM 739 O O . LEU A 1 88 ? 1.829 2.306 4.470 1.00 87.94 88 LEU A O 1
ATOM 743 N N . SER A 1 89 ? 2.086 1.312 6.470 1.00 89.75 89 SER A N 1
ATOM 744 C CA . SER A 1 89 ? 3.398 0.748 6.135 1.00 89.75 89 SER A CA 1
ATOM 745 C C . SER A 1 89 ? 3.312 -0.280 5.005 1.00 89.75 89 SER A C 1
ATOM 747 O O . SER A 1 89 ? 4.170 -0.280 4.122 1.00 89.75 89 SER A O 1
ATOM 749 N N . ALA A 1 90 ? 2.260 -1.103 4.985 1.00 87.69 90 ALA A N 1
ATOM 750 C CA . ALA A 1 90 ? 2.019 -2.070 3.917 1.00 87.69 90 ALA A CA 1
ATOM 751 C C . ALA A 1 90 ? 1.766 -1.389 2.560 1.00 87.69 90 ALA A C 1
ATOM 753 O O . ALA A 1 90 ? 2.377 -1.767 1.558 1.00 87.69 90 ALA A O 1
ATOM 754 N N . LEU A 1 91 ? 0.936 -0.340 2.529 1.00 88.19 91 LEU A N 1
ATOM 755 C CA . LEU A 1 91 ? 0.663 0.428 1.311 1.00 88.19 91 LEU A CA 1
ATOM 756 C C . LEU A 1 91 ? 1.925 1.117 0.783 1.00 88.19 91 LEU A C 1
ATOM 758 O O . LEU A 1 91 ? 2.183 1.100 -0.420 1.00 88.19 91 LEU A O 1
ATOM 762 N N . LEU A 1 92 ? 2.733 1.692 1.674 1.00 89.81 92 LEU A N 1
ATOM 763 C CA . LEU A 1 92 ? 3.969 2.373 1.297 1.00 89.81 92 LEU A CA 1
ATOM 764 C C . LEU A 1 92 ? 4.983 1.388 0.704 1.00 89.81 92 LEU A C 1
ATOM 766 O O . LEU A 1 92 ? 5.553 1.659 -0.351 1.00 89.81 92 LEU A O 1
ATOM 770 N N . LEU A 1 93 ? 5.143 0.213 1.318 1.00 90.12 93 LEU A N 1
ATOM 771 C CA . LEU A 1 93 ? 5.962 -0.865 0.762 1.00 90.12 93 LEU A CA 1
ATOM 772 C C . LEU A 1 93 ? 5.468 -1.283 -0.633 1.00 90.12 93 LEU A C 1
ATOM 774 O O . LEU A 1 93 ? 6.273 -1.420 -1.553 1.00 90.12 93 LEU A O 1
ATOM 778 N N . TYR A 1 94 ? 4.153 -1.414 -0.817 1.00 88.06 94 TYR A N 1
ATOM 779 C CA . TYR A 1 94 ? 3.557 -1.759 -2.108 1.00 88.06 94 TYR A CA 1
ATOM 780 C C . TYR A 1 94 ? 3.830 -0.703 -3.188 1.00 88.06 94 TYR A C 1
ATOM 782 O O . TYR A 1 94 ? 4.172 -1.051 -4.320 1.00 88.06 94 TYR A O 1
ATOM 790 N N . LEU A 1 95 ? 3.731 0.585 -2.844 1.00 89.69 95 LEU A N 1
ATOM 791 C CA . LEU A 1 95 ? 4.070 1.681 -3.754 1.00 89.69 95 LEU A CA 1
ATOM 792 C C . LEU A 1 95 ? 5.552 1.674 -4.125 1.00 89.69 95 LEU A C 1
ATOM 794 O O . LEU A 1 95 ? 5.876 1.861 -5.295 1.00 89.69 95 LEU A O 1
ATOM 798 N N . VAL A 1 96 ? 6.443 1.420 -3.164 1.00 94.81 96 VAL A N 1
ATOM 799 C CA . VAL A 1 96 ? 7.888 1.345 -3.426 1.00 94.81 96 VAL A CA 1
ATOM 800 C C . VAL A 1 96 ? 8.207 0.188 -4.365 1.00 94.81 96 VAL A C 1
ATOM 802 O O . VAL A 1 96 ? 8.914 0.391 -5.348 1.00 94.81 96 VAL A O 1
ATOM 805 N N . ILE A 1 97 ? 7.660 -1.004 -4.110 1.00 92.62 97 ILE A N 1
ATOM 806 C CA . ILE A 1 97 ? 7.846 -2.161 -4.996 1.00 92.62 97 ILE A CA 1
ATOM 807 C C . ILE A 1 97 ? 7.302 -1.844 -6.391 1.00 92.62 97 ILE A C 1
ATOM 809 O O . ILE A 1 97 ? 8.024 -2.015 -7.367 1.00 92.62 97 ILE A O 1
ATOM 813 N N . SER A 1 98 ? 6.079 -1.313 -6.486 1.00 91.56 98 SER A N 1
ATOM 814 C CA . SER A 1 98 ? 5.469 -0.955 -7.774 1.00 91.56 98 SER A CA 1
ATOM 815 C C . SER A 1 98 ? 6.318 0.058 -8.544 1.00 91.56 98 SER A C 1
ATOM 817 O O . SER A 1 98 ? 6.558 -0.113 -9.736 1.00 91.56 98 SER A O 1
ATOM 819 N N . PHE A 1 99 ? 6.826 1.087 -7.860 1.00 94.25 99 PHE A N 1
ATOM 820 C CA . PHE A 1 99 ? 7.710 2.083 -8.457 1.00 94.25 99 PHE A CA 1
ATOM 821 C C . PHE A 1 99 ? 9.019 1.457 -8.950 1.00 94.25 99 PHE A C 1
ATOM 823 O O . PHE A 1 99 ? 9.422 1.711 -10.083 1.00 94.25 99 PHE A O 1
ATOM 830 N N . MET A 1 100 ? 9.656 0.606 -8.141 1.00 94.75 100 MET A N 1
ATOM 831 C CA . MET A 1 100 ? 10.896 -0.079 -8.518 1.00 94.75 100 MET A CA 1
ATOM 832 C C . MET A 1 100 ? 10.691 -1.017 -9.709 1.00 94.75 100 MET A C 1
ATOM 834 O O . MET A 1 100 ? 11.513 -1.028 -10.622 1.00 94.75 100 MET A O 1
ATOM 838 N N . THR A 1 101 ? 9.586 -1.764 -9.750 1.00 94.62 101 THR A N 1
ATOM 839 C CA . THR A 1 101 ? 9.248 -2.618 -10.894 1.00 94.62 101 THR A CA 1
ATOM 840 C C . THR A 1 101 ? 9.043 -1.790 -12.161 1.00 94.62 101 THR A C 1
ATOM 842 O O . THR A 1 101 ? 9.646 -2.106 -13.183 1.00 94.62 101 THR A O 1
ATOM 845 N N . CYS A 1 102 ? 8.268 -0.702 -12.100 1.00 94.44 102 CYS A N 1
ATOM 846 C CA . CYS A 1 102 ? 8.088 0.195 -13.245 1.00 94.44 102 CYS A CA 1
ATOM 847 C C . CYS A 1 102 ? 9.413 0.819 -13.700 1.00 94.44 102 CYS A C 1
ATOM 849 O O . CYS A 1 102 ? 9.664 0.912 -14.898 1.00 94.44 102 CYS A O 1
ATOM 851 N N . TYR A 1 103 ? 10.272 1.214 -12.759 1.00 95.00 103 TYR A N 1
ATOM 852 C CA . TYR A 1 103 ? 11.591 1.761 -13.061 1.00 95.00 103 TYR A CA 1
ATOM 853 C C . TYR A 1 103 ? 12.482 0.742 -13.782 1.00 95.00 103 TYR A C 1
ATOM 855 O O . TYR A 1 103 ? 13.111 1.085 -14.778 1.00 95.00 103 TYR A O 1
ATOM 863 N N . ILE A 1 104 ? 12.504 -0.515 -13.328 1.00 95.00 104 ILE A N 1
ATOM 864 C CA . ILE A 1 104 ? 13.271 -1.589 -13.977 1.00 95.00 104 ILE A CA 1
ATOM 865 C C . ILE A 1 104 ? 12.747 -1.858 -15.389 1.00 95.00 104 ILE A C 1
ATOM 867 O O . ILE A 1 104 ? 13.545 -1.944 -16.317 1.00 95.00 104 ILE A O 1
ATOM 871 N N . VAL A 1 105 ? 11.426 -1.953 -15.569 1.00 93.94 105 VAL A N 1
ATOM 872 C CA . VAL A 1 105 ? 10.819 -2.146 -16.899 1.00 93.94 105 VAL A CA 1
ATOM 873 C C . VAL A 1 105 ? 11.193 -0.995 -17.830 1.00 93.94 105 VAL A C 1
ATOM 875 O O . VAL A 1 105 ? 11.635 -1.235 -18.947 1.00 93.94 105 VAL A O 1
ATOM 878 N N . PHE A 1 106 ? 11.111 0.244 -17.344 1.00 93.50 106 PHE A N 1
ATOM 879 C CA . PHE A 1 106 ? 11.495 1.416 -18.122 1.00 93.50 106 PHE A CA 1
ATOM 880 C C . PHE A 1 106 ? 12.976 1.392 -18.527 1.00 93.50 106 PHE A C 1
ATOM 882 O O . PHE A 1 106 ? 13.302 1.686 -19.673 1.00 93.50 106 PHE A O 1
ATOM 889 N N . GLN A 1 107 ? 13.876 1.017 -17.613 1.00 92.69 107 GLN A N 1
ATOM 890 C CA . GLN A 1 107 ? 15.302 0.887 -17.928 1.00 92.69 107 GLN A CA 1
ATOM 891 C C . GLN A 1 107 ? 15.559 -0.192 -18.985 1.00 92.69 107 GLN A C 1
ATOM 893 O O . GLN A 1 107 ? 16.312 0.049 -19.928 1.00 92.69 107 GLN A O 1
ATOM 898 N N . LEU A 1 108 ? 14.890 -1.345 -18.870 1.00 92.25 108 LEU A N 1
ATOM 899 C CA . LEU A 1 108 ? 14.980 -2.411 -19.866 1.00 92.25 108 LEU A CA 1
ATOM 900 C C . LEU A 1 108 ? 14.492 -1.928 -21.238 1.00 92.25 108 LEU A C 1
ATOM 902 O O . LEU A 1 108 ? 15.192 -2.127 -22.226 1.00 92.25 108 LEU A O 1
ATOM 906 N N . ASP A 1 109 ? 13.344 -1.250 -21.310 1.00 91.88 109 ASP A N 1
ATOM 907 C CA . ASP A 1 109 ? 12.808 -0.720 -22.573 1.00 91.88 109 ASP A CA 1
ATOM 908 C C . ASP A 1 109 ? 13.773 0.269 -23.247 1.00 91.88 109 ASP A C 1
ATOM 910 O O . ASP A 1 109 ? 13.961 0.231 -24.468 1.00 91.88 109 ASP A O 1
ATOM 914 N N . VAL A 1 110 ? 14.426 1.136 -22.464 1.00 91.88 110 VAL A N 1
ATOM 915 C CA . VAL A 1 110 ? 15.437 2.074 -22.979 1.00 91.88 110 VAL A CA 1
ATOM 916 C C . VAL A 1 110 ? 16.651 1.322 -23.530 1.00 91.88 110 VAL A C 1
ATOM 918 O O . VAL A 1 110 ? 17.116 1.640 -24.629 1.00 91.88 110 VAL A O 1
ATOM 921 N N . GLU A 1 111 ? 17.143 0.311 -22.813 1.00 90.38 111 GLU A N 1
ATOM 922 C CA . GLU A 1 111 ? 18.292 -0.496 -23.235 1.00 90.38 111 GLU A CA 1
ATOM 923 C C . GLU A 1 111 ? 17.997 -1.288 -24.520 1.00 90.38 111 GLU A C 1
ATOM 925 O O . GLU A 1 111 ? 18.802 -1.255 -25.461 1.00 90.38 111 GLU A O 1
ATOM 930 N N . TYR A 1 112 ? 16.818 -1.917 -24.609 1.00 88.50 112 TYR A N 1
ATOM 931 C CA . TYR A 1 112 ? 16.348 -2.615 -25.813 1.00 88.50 112 TYR A CA 1
ATOM 932 C C . TYR A 1 112 ? 16.223 -1.669 -27.012 1.00 88.50 112 TYR A C 1
ATOM 934 O O . TYR A 1 112 ? 16.630 -2.012 -28.125 1.00 88.50 112 TYR A O 1
ATOM 942 N N . CYS A 1 113 ? 15.693 -0.461 -26.803 1.00 87.75 113 CYS A N 1
ATOM 943 C CA . CYS A 1 113 ? 15.568 0.536 -27.864 1.00 87.75 113 CYS A CA 1
ATOM 944 C C . CYS A 1 113 ? 16.946 0.982 -28.382 1.00 87.75 113 CYS A C 1
ATOM 946 O O . CYS A 1 113 ? 17.162 1.075 -29.595 1.00 87.75 113 CYS A O 1
ATOM 948 N N . TYR A 1 114 ? 17.902 1.195 -27.472 1.00 87.69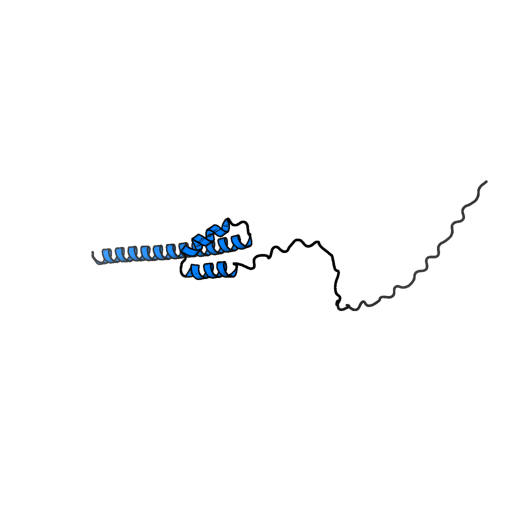 114 TYR A N 1
ATOM 949 C CA . TYR A 1 114 ? 19.258 1.613 -27.822 1.00 87.69 114 TYR A CA 1
ATOM 950 C C . TYR A 1 114 ? 20.010 0.540 -28.623 1.00 87.69 114 TYR A C 1
ATOM 952 O O . TYR A 1 114 ? 20.589 0.842 -29.669 1.00 87.69 114 TYR A O 1
ATOM 960 N N . THR A 1 115 ? 19.959 -0.724 -28.186 1.00 88.38 115 THR A N 1
ATOM 961 C CA . THR A 1 115 ? 20.599 -1.840 -28.911 1.00 88.38 115 THR A CA 1
ATOM 962 C C . THR A 1 115 ? 19.964 -2.085 -30.275 1.00 88.38 115 THR A C 1
ATOM 964 O O . THR A 1 115 ? 20.686 -2.311 -31.247 1.00 88.38 115 THR A O 1
ATOM 967 N N . TYR A 1 116 ? 18.636 -1.995 -30.383 1.00 87.12 116 TYR A N 1
ATOM 968 C CA . TYR A 1 116 ? 17.941 -2.167 -31.659 1.00 87.12 116 TYR A CA 1
ATOM 969 C C . TYR A 1 116 ? 18.319 -1.086 -32.683 1.00 87.12 116 TYR A C 1
ATOM 971 O O . TYR A 1 116 ? 18.544 -1.398 -33.851 1.00 87.12 116 TYR A O 1
ATOM 979 N N . LEU A 1 117 ? 18.432 0.177 -32.256 1.00 85.81 117 LEU A N 1
ATOM 980 C CA . LEU A 1 117 ? 18.887 1.272 -33.120 1.00 85.81 117 LEU A CA 1
ATOM 981 C C . LEU A 1 117 ? 20.350 1.104 -33.542 1.00 85.81 117 LEU A C 1
ATOM 983 O O . LEU A 1 117 ? 20.667 1.311 -34.712 1.00 85.81 117 LEU A O 1
ATOM 987 N N . TYR A 1 118 ? 21.226 0.704 -32.616 1.00 85.75 118 TYR A N 1
ATOM 988 C CA . TYR A 1 118 ? 22.645 0.499 -32.912 1.00 85.75 118 TYR A CA 1
ATOM 989 C C . TYR A 1 118 ? 22.879 -0.673 -33.873 1.00 85.75 118 TYR A C 1
ATOM 991 O O . TYR A 1 118 ? 23.672 -0.548 -34.795 1.00 85.75 118 TYR A O 1
ATOM 999 N N . SER A 1 119 ? 22.153 -1.784 -33.716 1.00 85.19 119 SER A N 1
ATOM 1000 C CA . SER A 1 119 ? 22.273 -2.957 -34.596 1.00 85.19 119 SER A CA 1
ATOM 1001 C C . SER A 1 119 ? 21.760 -2.727 -36.025 1.00 85.19 119 SER A C 1
ATOM 1003 O O . SER A 1 119 ? 21.967 -3.588 -36.883 1.00 85.19 119 SER A O 1
ATOM 1005 N N . ARG A 1 120 ? 21.017 -1.642 -36.275 1.00 78.31 120 ARG A N 1
ATOM 1006 C CA . ARG A 1 120 ? 20.386 -1.364 -37.574 1.00 78.31 120 ARG A CA 1
ATOM 1007 C C . ARG A 1 120 ? 21.203 -0.422 -38.466 1.00 78.31 120 ARG A C 1
ATOM 1009 O O . ARG A 1 120 ? 20.904 -0.352 -39.657 1.00 78.31 120 ARG A O 1
ATOM 1016 N N . ASN A 1 121 ? 22.172 0.293 -37.895 1.00 63.19 121 ASN A N 1
ATOM 1017 C CA . ASN A 1 121 ? 23.146 1.126 -38.611 1.00 63.19 121 ASN A CA 1
ATOM 1018 C C . ASN A 1 121 ? 24.428 0.340 -38.888 1.00 63.19 121 ASN A C 1
ATOM 1020 O O . ASN A 1 121 ? 25.073 0.657 -39.911 1.00 63.19 121 ASN A O 1
#

Secondary structure (DSSP, 8-state):
------PPPP--PPPPPP-----------------------------SHHHHHHHHHHTTT-THHHHHHHGGGGSS-HHHHHHHHHHHHHHHHHHHHHHHHHHHHHHHHHHHHHHHHHTT-